Protein AF-A0A956RGK9-F1 (afdb_monomer)

Solvent-accessible surface area (backbone atoms only — not comparable to full-atom values): 6190 Å² total; per-residue (Å²): 130,82,58,70,66,59,55,52,51,52,52,53,50,48,52,45,57,64,36,64,50,94,66,88,53,59,44,68,56,26,48,33,39,15,51,40,15,20,27,77,66,74,74,45,77,92,74,58,77,70,62,77,85,47,46,65,56,40,50,35,46,37,76,39,50,93,73,68,51,70,67,59,56,50,53,40,43,76,73,70,46,51,72,66,37,50,49,48,46,50,52,17,8,43,46,18,29,48,52,41,54,50,52,55,55,54,53,67,71,73,112

Secondary structure (DSSP, 8-state):
---HHHHHHHHHHHHHHHHTSS-SS-HHHHHHHHHHHHHHTTSS-S-----HHHHHHHHHHHHHGGG--HHHHHHHHHTT--HHHHHHHHHHHHHHHHHHHHHHHHHHTT-

Structure (mmCIF, N/CA/C/O backbone):
data_AF-A0A956RGK9-F1
#
_entry.id   AF-A0A956RGK9-F1
#
loop_
_atom_site.group_PDB
_atom_site.id
_atom_site.type_symbol
_atom_site.label_atom_id
_atom_site.label_alt_id
_atom_site.label_comp_id
_atom_site.label_asym_id
_atom_site.label_entity_id
_atom_site.label_seq_id
_atom_site.pdbx_PDB_ins_code
_atom_site.Cartn_x
_atom_site.Cartn_y
_atom_site.Cartn_z
_atom_site.occupancy
_atom_site.B_iso_or_equiv
_atom_site.auth_seq_id
_atom_site.auth_comp_id
_atom_site.auth_asym_id
_atom_site.auth_atom_id
_atom_site.pdbx_PDB_model_num
ATOM 1 N N . MET A 1 1 ? 23.159 -16.030 -14.004 1.00 64.56 1 MET A N 1
ATOM 2 C CA . MET A 1 1 ? 22.161 -14.976 -14.284 1.00 64.56 1 MET A CA 1
ATOM 3 C C . MET A 1 1 ? 20.804 -15.660 -14.302 1.00 64.56 1 MET A C 1
ATOM 5 O O . MET A 1 1 ? 20.708 -16.670 -14.990 1.00 64.56 1 MET A O 1
ATOM 9 N N . LYS A 1 2 ? 19.824 -15.237 -13.484 1.00 70.88 2 LYS A N 1
ATOM 10 C CA . LYS A 1 2 ? 18.462 -15.805 -13.568 1.00 70.88 2 LYS A CA 1
ATOM 11 C C . LYS A 1 2 ? 17.914 -15.563 -14.980 1.00 70.88 2 LYS A C 1
ATOM 13 O O . LYS A 1 2 ? 18.244 -14.545 -15.586 1.00 70.88 2 LYS A O 1
ATOM 18 N N . ASP A 1 3 ? 17.113 -16.495 -15.483 1.00 88.94 3 ASP A N 1
ATOM 19 C CA . ASP A 1 3 ? 16.383 -16.330 -16.742 1.00 88.94 3 ASP A CA 1
ATOM 20 C C . ASP A 1 3 ? 15.476 -15.078 -16.653 1.00 88.94 3 ASP A C 1
ATOM 22 O O . ASP A 1 3 ? 14.654 -15.001 -15.732 1.00 88.94 3 ASP A O 1
ATOM 26 N N . PRO A 1 4 ? 15.617 -14.085 -17.556 1.00 79.75 4 PRO A N 1
ATOM 27 C CA . PRO A 1 4 ? 14.790 -12.878 -17.557 1.00 79.75 4 PRO A CA 1
ATOM 28 C C . PRO A 1 4 ? 13.283 -13.152 -17.632 1.00 79.75 4 PRO A C 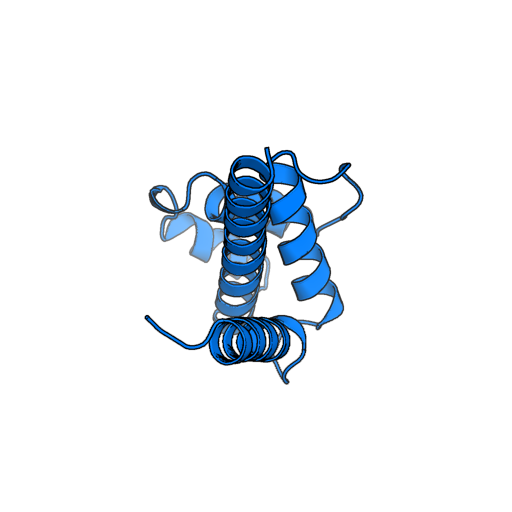1
ATOM 30 O O . PRO A 1 4 ? 12.499 -12.403 -17.047 1.00 79.75 4 PRO A O 1
ATOM 33 N N . LEU A 1 5 ? 12.867 -14.220 -18.322 1.00 86.06 5 LEU A N 1
ATOM 34 C CA . LEU A 1 5 ? 11.452 -14.586 -18.415 1.00 86.06 5 LEU A CA 1
ATOM 35 C C . LEU A 1 5 ? 10.940 -15.143 -17.085 1.00 86.06 5 LEU A C 1
ATOM 37 O O . LEU A 1 5 ? 9.869 -14.742 -16.635 1.00 86.06 5 LEU A O 1
ATOM 41 N N . ALA A 1 6 ? 11.746 -15.956 -16.401 1.00 91.19 6 ALA A N 1
ATOM 42 C CA . ALA A 1 6 ? 11.414 -16.452 -15.068 1.00 91.19 6 ALA A CA 1
ATOM 43 C C . ALA A 1 6 ? 11.273 -15.311 -14.046 1.00 91.19 6 ALA A C 1
ATOM 45 O O . ALA A 1 6 ? 10.343 -15.319 -13.244 1.00 91.19 6 ALA A O 1
ATOM 46 N N . LEU A 1 7 ? 12.142 -14.292 -14.098 1.00 88.19 7 LEU A N 1
ATOM 47 C CA . LEU A 1 7 ? 12.041 -13.129 -13.207 1.00 88.19 7 LEU A CA 1
ATOM 48 C C . LEU A 1 7 ? 10.757 -12.320 -13.452 1.00 88.19 7 LEU A C 1
ATOM 50 O O . LEU A 1 7 ? 10.106 -11.894 -12.500 1.00 88.19 7 LEU A O 1
ATOM 54 N N . ARG A 1 8 ? 10.378 -12.113 -14.718 1.00 90.38 8 ARG A N 1
ATOM 55 C CA . ARG A 1 8 ? 9.116 -11.442 -15.061 1.00 90.38 8 ARG A CA 1
ATOM 56 C C . ARG A 1 8 ? 7.924 -12.207 -14.490 1.00 90.38 8 ARG A C 1
ATOM 58 O O . ARG A 1 8 ? 7.035 -11.598 -13.900 1.00 90.38 8 ARG A O 1
ATOM 65 N N . ASP A 1 9 ? 7.912 -13.522 -14.662 1.00 95.06 9 ASP A N 1
ATOM 66 C CA . ASP A 1 9 ? 6.807 -14.362 -14.212 1.00 95.06 9 ASP A CA 1
ATOM 67 C C . ASP A 1 9 ? 6.726 -14.398 -12.669 1.00 95.06 9 ASP A C 1
ATOM 69 O O . ASP A 1 9 ? 5.628 -14.323 -12.117 1.00 95.06 9 ASP A O 1
ATOM 73 N N . GLU A 1 10 ? 7.867 -14.381 -11.964 1.00 94.44 10 GLU A N 1
ATOM 74 C CA . GLU A 1 10 ? 7.938 -14.204 -10.501 1.00 94.44 10 GLU A CA 1
ATOM 75 C C . GLU A 1 10 ? 7.318 -12.864 -10.051 1.00 94.44 10 GLU A C 1
ATOM 77 O O . GLU A 1 10 ? 6.526 -12.834 -9.106 1.00 94.44 10 GLU A O 1
ATOM 82 N N . VAL A 1 11 ? 7.624 -11.756 -10.739 1.00 93.62 11 VAL A N 1
ATOM 83 C CA . VAL A 1 11 ? 7.046 -10.434 -10.425 1.00 93.62 11 VAL A CA 1
ATOM 84 C C . VAL A 1 11 ? 5.538 -10.419 -10.672 1.00 93.62 11 VAL A C 1
ATOM 86 O O . VAL A 1 11 ? 4.786 -9.926 -9.833 1.00 93.62 11 VAL A O 1
ATOM 89 N N . LEU A 1 12 ? 5.068 -10.989 -11.784 1.00 94.94 12 LEU A N 1
ATOM 90 C CA . LEU A 1 12 ? 3.634 -11.077 -12.081 1.00 94.94 12 LEU A CA 1
ATOM 91 C C . LEU A 1 12 ? 2.886 -11.937 -11.055 1.00 94.94 12 LEU A C 1
ATOM 93 O O . LEU A 1 12 ? 1.769 -11.594 -10.660 1.00 94.94 12 LEU A O 1
ATOM 97 N N . ALA A 1 13 ? 3.498 -13.031 -10.598 1.00 96.44 13 ALA A N 1
ATOM 98 C CA . ALA A 1 13 ? 2.943 -13.857 -9.534 1.00 96.44 13 ALA A CA 1
ATOM 99 C C . ALA A 1 13 ? 2.827 -13.073 -8.220 1.00 96.44 13 ALA A C 1
ATOM 101 O O . ALA A 1 13 ? 1.772 -13.116 -7.589 1.00 96.44 13 ALA A O 1
ATOM 102 N N . LEU A 1 14 ? 3.857 -12.302 -7.848 1.00 96.12 14 LEU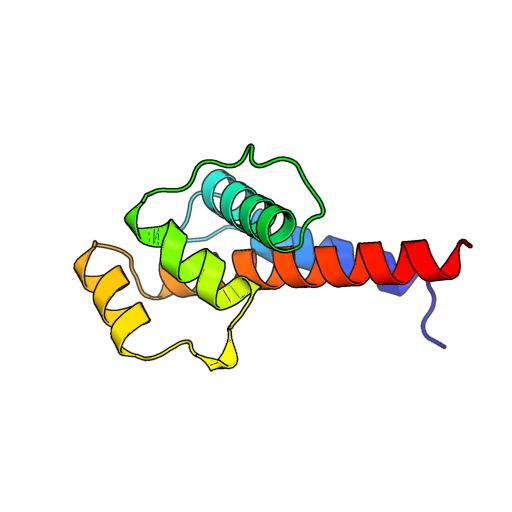 A N 1
ATOM 103 C CA . LEU A 1 14 ? 3.826 -11.439 -6.665 1.00 96.12 14 LEU A CA 1
ATOM 104 C C . LEU A 1 14 ? 2.723 -10.377 -6.765 1.00 96.12 14 LEU A C 1
ATOM 106 O O . LEU A 1 14 ? 1.951 -10.212 -5.826 1.00 96.12 14 LEU A O 1
ATOM 110 N N . VAL A 1 15 ? 2.599 -9.702 -7.911 1.00 97.56 15 VAL A N 1
ATOM 111 C CA . VAL A 1 15 ? 1.552 -8.691 -8.132 1.00 97.56 15 VAL A CA 1
ATOM 112 C C . VAL A 1 15 ? 0.157 -9.291 -7.958 1.00 97.56 15 VAL A C 1
ATOM 114 O O . VAL A 1 15 ? -0.668 -8.732 -7.236 1.00 97.56 15 VAL A O 1
ATOM 117 N N . ASN A 1 16 ? -0.107 -10.450 -8.568 1.00 97.12 16 ASN A N 1
ATOM 118 C CA . ASN A 1 16 ? -1.394 -11.128 -8.410 1.00 97.12 16 ASN A CA 1
ATOM 119 C C . ASN A 1 16 ? -1.629 -11.564 -6.956 1.00 97.12 16 ASN A C 1
ATOM 121 O O . ASN A 1 16 ? -2.725 -11.359 -6.431 1.00 97.12 16 ASN A O 1
ATOM 125 N N . ALA A 1 17 ? -0.605 -12.114 -6.299 1.00 96.94 17 ALA A N 1
ATOM 126 C CA . ALA A 1 17 ? -0.695 -12.549 -4.912 1.00 96.94 17 ALA A CA 1
ATOM 127 C C . ALA A 1 17 ? -1.046 -11.390 -3.967 1.00 96.94 17 ALA A C 1
ATOM 129 O O . ALA A 1 17 ? -1.902 -11.544 -3.100 1.00 96.94 17 ALA A O 1
ATOM 130 N N . THR A 1 18 ? -0.424 -10.225 -4.158 1.00 97.75 18 THR A N 1
ATOM 131 C CA . THR A 1 18 ? -0.607 -9.063 -3.282 1.00 97.75 18 THR A CA 1
ATOM 132 C C . THR A 1 18 ? -1.870 -8.270 -3.581 1.00 97.75 18 THR A C 1
ATOM 134 O O . THR A 1 18 ? -2.452 -7.751 -2.637 1.00 97.75 18 THR A O 1
ATOM 137 N N . LEU A 1 19 ? -2.305 -8.152 -4.841 1.00 98.06 19 LEU A N 1
ATOM 138 C CA . LEU A 1 19 ? -3.411 -7.250 -5.206 1.00 98.06 19 LEU A CA 1
ATOM 139 C C . LEU A 1 19 ? -4.743 -7.957 -5.476 1.00 98.06 19 LEU A C 1
ATOM 141 O O . LEU A 1 19 ? -5.783 -7.308 -5.428 1.00 98.06 19 LEU A O 1
ATOM 145 N N . ARG A 1 20 ? -4.736 -9.264 -5.775 1.00 95.19 20 ARG A N 1
ATOM 146 C CA . ARG A 1 20 ? -5.922 -9.954 -6.322 1.00 95.19 20 ARG A CA 1
ATOM 147 C C . ARG A 1 20 ? -6.334 -11.221 -5.587 1.00 95.19 20 ARG A C 1
ATOM 149 O O . ARG A 1 20 ? -7.491 -11.618 -5.697 1.00 95.19 20 ARG A O 1
ATOM 156 N N . SER A 1 21 ? -5.432 -11.854 -4.840 1.00 94.06 21 SER A N 1
ATOM 157 C CA . SER A 1 21 ? -5.784 -13.010 -4.004 1.00 94.06 21 SER A CA 1
ATOM 158 C C . SER A 1 21 ? -6.807 -12.646 -2.918 1.00 94.06 21 SER A C 1
ATOM 160 O O . SER A 1 21 ? -6.852 -11.478 -2.525 1.00 94.06 21 SER A O 1
ATOM 162 N N . PRO A 1 22 ? -7.593 -13.616 -2.407 1.00 96.44 22 PRO A N 1
ATOM 163 C CA . PRO A 1 22 ? -8.476 -13.410 -1.257 1.00 96.44 22 PRO A CA 1
ATOM 164 C C . PRO A 1 22 ? -7.746 -12.777 -0.065 1.00 96.44 22 PRO A C 1
ATOM 166 O O . PRO A 1 22 ? -6.611 -13.152 0.226 1.00 96.44 22 PRO A O 1
ATOM 169 N N . ALA A 1 23 ? -8.403 -11.808 0.568 1.00 96.00 23 ALA A N 1
ATOM 170 C CA . ALA A 1 23 ? -7.864 -10.904 1.582 1.00 96.00 23 ALA A CA 1
ATOM 171 C C . ALA A 1 23 ? -9.030 -10.236 2.346 1.00 96.00 23 ALA A C 1
ATOM 173 O O . ALA A 1 23 ? -10.176 -10.309 1.894 1.00 96.00 23 ALA A O 1
ATOM 174 N N . GLU A 1 24 ? -8.739 -9.580 3.470 1.00 98.00 24 GLU A N 1
ATOM 175 C CA . GLU A 1 24 ? -9.721 -8.822 4.268 1.00 98.00 24 GLU A CA 1
ATOM 176 C C . GLU A 1 24 ? -10.065 -7.454 3.645 1.00 98.00 24 GLU A C 1
ATOM 178 O O . GLU A 1 24 ? -11.126 -6.876 3.904 1.00 98.00 24 GLU A O 1
ATOM 183 N N . THR A 1 25 ? -9.172 -6.907 2.819 1.00 97.81 25 THR A N 1
ATOM 184 C CA . THR A 1 25 ? -9.398 -5.695 2.023 1.00 97.81 25 THR A CA 1
ATOM 185 C C . THR A 1 25 ? -9.971 -6.004 0.643 1.00 97.81 25 THR A C 1
ATOM 187 O O . THR A 1 25 ? -9.634 -6.995 -0.009 1.00 97.81 25 THR A O 1
ATOM 190 N N . ASP A 1 26 ? -10.798 -5.082 0.144 1.00 97.00 26 ASP A N 1
ATOM 191 C CA . ASP A 1 26 ? -11.255 -5.1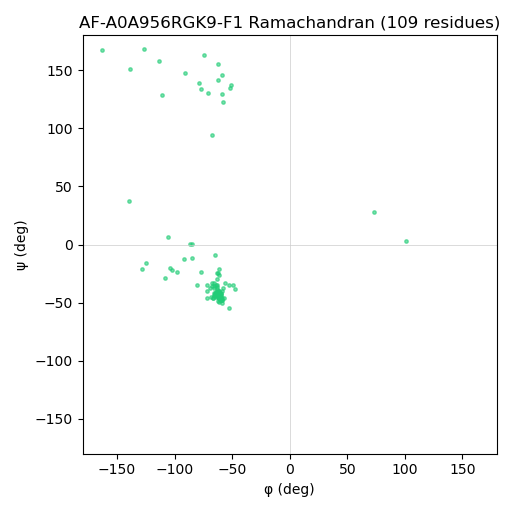02 -1.244 1.00 97.00 26 ASP A CA 1
ATOM 192 C C . ASP A 1 26 ? -10.039 -5.026 -2.201 1.00 97.00 26 ASP A C 1
ATOM 194 O O . ASP A 1 26 ? -9.188 -4.140 -2.040 1.00 97.00 26 ASP A O 1
ATOM 198 N N . PRO A 1 27 ? -9.923 -5.914 -3.210 1.00 97.62 27 PRO A N 1
ATOM 199 C CA . PRO A 1 27 ? -8.905 -5.808 -4.256 1.00 97.62 27 PRO A CA 1
ATOM 200 C C . PRO A 1 27 ? -8.790 -4.405 -4.874 1.00 97.62 27 PRO A C 1
ATOM 202 O O . PRO A 1 27 ? -7.678 -3.931 -5.102 1.00 97.62 27 PRO A O 1
ATOM 205 N N . ALA A 1 28 ? -9.907 -3.697 -5.071 1.00 96.69 28 ALA A N 1
ATOM 206 C CA . ALA A 1 28 ? -9.912 -2.342 -5.616 1.00 96.69 28 ALA A CA 1
ATOM 207 C C . ALA A 1 28 ? -9.192 -1.338 -4.701 1.00 96.69 28 ALA A C 1
ATOM 209 O O . ALA A 1 28 ? -8.507 -0.438 -5.192 1.00 96.69 28 ALA A O 1
ATOM 210 N N . LEU A 1 29 ? -9.292 -1.505 -3.375 1.00 97.62 29 LEU A N 1
ATOM 211 C CA . LEU A 1 29 ? -8.545 -0.683 -2.422 1.00 97.62 29 LEU A CA 1
ATOM 212 C C . LEU A 1 29 ? -7.042 -0.952 -2.541 1.00 97.62 29 LEU A C 1
ATO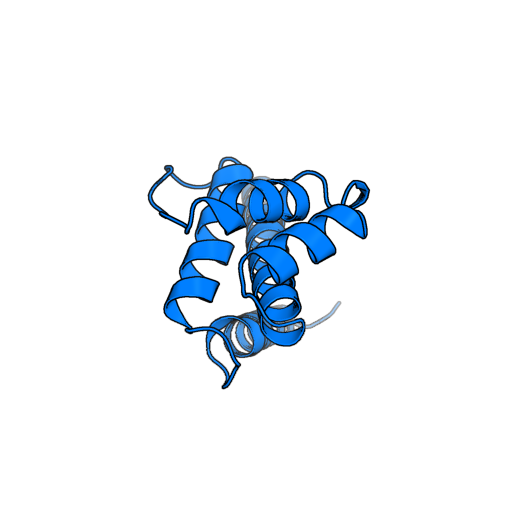M 214 O O . LEU A 1 29 ? -6.259 -0.008 -2.619 1.00 97.62 29 LEU A O 1
ATOM 218 N N . ARG A 1 30 ? -6.630 -2.222 -2.609 1.00 98.31 30 ARG A N 1
ATOM 219 C CA . ARG A 1 30 ? -5.213 -2.593 -2.762 1.00 98.31 30 ARG A CA 1
ATOM 220 C C . ARG A 1 30 ? -4.617 -2.068 -4.066 1.00 98.31 30 ARG A C 1
ATOM 222 O O . ARG A 1 30 ? -3.525 -1.499 -4.058 1.00 98.31 30 ARG A O 1
ATOM 229 N N . GLU A 1 31 ? -5.349 -2.186 -5.173 1.00 97.38 31 GLU A N 1
ATOM 230 C CA . GLU A 1 31 ? -4.950 -1.622 -6.467 1.00 97.38 31 GLU A CA 1
ATOM 231 C C . GLU A 1 31 ? -4.840 -0.087 -6.408 1.00 97.38 31 GLU A C 1
ATOM 233 O O . GLU A 1 31 ? -3.866 0.484 -6.909 1.00 97.38 31 GLU A O 1
ATOM 238 N N . ALA A 1 32 ? -5.780 0.592 -5.741 1.00 97.31 32 ALA A N 1
ATOM 239 C CA . ALA A 1 32 ? -5.713 2.037 -5.531 1.00 97.31 32 ALA A CA 1
ATOM 240 C C . ALA A 1 32 ? -4.500 2.448 -4.676 1.00 97.31 32 ALA A C 1
ATOM 242 O O . ALA A 1 32 ? -3.820 3.411 -5.024 1.00 97.31 32 ALA A O 1
ATOM 243 N N . VAL A 1 33 ? -4.186 1.705 -3.609 1.00 98.25 33 VAL A N 1
ATOM 244 C CA . VAL A 1 33 ? -3.023 1.949 -2.736 1.00 98.25 33 VAL A CA 1
ATOM 245 C C . VAL A 1 33 ? -1.707 1.768 -3.495 1.00 98.25 33 VAL A C 1
ATOM 247 O O . VAL A 1 33 ? -0.805 2.608 -3.392 1.00 98.25 33 VAL A O 1
ATOM 250 N N . ALA A 1 34 ? -1.593 0.697 -4.286 1.00 97.38 34 ALA A N 1
ATOM 251 C CA . ALA A 1 34 ? -0.417 0.454 -5.113 1.00 97.38 34 ALA A CA 1
ATOM 252 C C . ALA A 1 34 ? -0.229 1.579 -6.142 1.00 97.38 34 ALA A C 1
ATOM 254 O O . ALA A 1 34 ? 0.865 2.139 -6.243 1.00 97.38 34 ALA A O 1
ATOM 255 N N . ARG A 1 35 ? -1.305 1.986 -6.833 1.00 96.12 35 ARG A N 1
ATOM 256 C CA . ARG A 1 35 ? -1.277 3.123 -7.766 1.00 96.12 35 ARG A CA 1
ATOM 257 C C . ARG A 1 35 ? -0.876 4.420 -7.064 1.00 96.12 35 ARG A C 1
ATOM 259 O O . ARG A 1 35 ? 0.049 5.086 -7.522 1.00 96.12 35 ARG A O 1
ATOM 266 N N . ARG A 1 36 ? -1.467 4.740 -5.911 1.00 96.06 36 ARG A N 1
ATOM 267 C CA . ARG A 1 36 ? -1.102 5.939 -5.141 1.00 96.06 36 ARG A CA 1
ATOM 268 C C . ARG A 1 36 ? 0.381 5.955 -4.761 1.00 96.06 36 ARG A C 1
ATOM 270 O O . ARG A 1 36 ? 1.049 6.981 -4.848 1.00 96.06 36 ARG A O 1
ATOM 277 N N . SER A 1 37 ? 0.936 4.793 -4.430 1.00 96.12 37 SER A N 1
ATOM 278 C CA . SER A 1 37 ? 2.362 4.650 -4.124 1.00 96.12 37 SER A CA 1
ATOM 279 C C . SER A 1 37 ? 3.266 4.870 -5.343 1.00 96.12 37 SER A C 1
ATOM 281 O O . SER A 1 37 ? 4.359 5.418 -5.194 1.00 96.12 37 SER A O 1
ATOM 283 N N . THR A 1 38 ? 2.815 4.508 -6.552 1.00 94.06 38 THR A N 1
ATOM 284 C CA . THR A 1 38 ? 3.519 4.862 -7.801 1.00 94.06 38 THR A CA 1
ATOM 285 C C . THR A 1 38 ? 3.458 6.366 -8.099 1.00 94.06 38 THR A C 1
ATOM 287 O O . THR A 1 38 ? 4.459 6.948 -8.516 1.00 94.06 38 THR A O 1
ATOM 290 N N . GLU A 1 39 ? 2.333 7.027 -7.804 1.00 91.81 39 GLU A N 1
ATOM 291 C CA . GLU A 1 39 ? 2.181 8.486 -7.935 1.00 91.81 39 GLU A CA 1
ATOM 292 C C . GLU A 1 39 ? 3.155 9.226 -7.005 1.00 91.81 39 GLU A C 1
ATOM 294 O O . GLU A 1 39 ? 3.858 10.140 -7.435 1.00 91.81 39 GLU A O 1
ATOM 299 N N . HIS A 1 40 ? 3.307 8.768 -5.756 1.00 87.69 40 HIS A N 1
ATOM 300 C CA . HIS A 1 40 ? 4.299 9.309 -4.817 1.00 87.69 40 HIS A CA 1
ATOM 301 C C . HIS A 1 40 ? 5.757 9.162 -5.288 1.00 87.69 40 HIS A C 1
ATOM 303 O O . HIS A 1 40 ? 6.627 9.901 -4.817 1.00 87.69 40 HIS A O 1
ATOM 309 N N . ALA A 1 41 ? 6.036 8.231 -6.204 1.00 80.75 41 ALA A N 1
ATOM 310 C CA . ALA A 1 41 ? 7.346 8.056 -6.827 1.00 80.75 41 ALA A CA 1
ATOM 311 C C . ALA A 1 41 ? 7.560 8.948 -8.071 1.00 80.75 41 ALA A C 1
ATOM 313 O O . ALA A 1 41 ? 8.627 8.882 -8.682 1.00 80.75 41 ALA A O 1
ATOM 314 N N . GLY A 1 42 ? 6.581 9.782 -8.448 1.00 78.44 42 GLY A N 1
ATOM 315 C CA . GLY A 1 42 ? 6.664 10.672 -9.612 1.00 78.44 42 GLY A CA 1
ATOM 316 C C . GLY A 1 42 ? 6.545 9.943 -10.954 1.00 78.44 42 GLY A C 1
ATOM 317 O O . GLY A 1 42 ? 7.141 10.369 -11.945 1.00 78.44 42 GLY A O 1
ATOM 318 N N . LEU A 1 43 ? 5.841 8.807 -10.974 1.00 69.81 43 LEU A N 1
ATOM 319 C CA . LEU A 1 43 ? 5.638 7.995 -12.179 1.00 69.81 43 LEU A CA 1
ATOM 320 C C . LEU A 1 43 ? 4.281 8.147 -12.843 1.00 69.81 43 LEU A C 1
ATOM 322 O O . LEU A 1 43 ? 4.149 7.835 -14.021 1.00 69.81 43 LEU A O 1
ATOM 326 N N . ALA A 1 44 ? 3.282 8.594 -12.097 1.00 74.25 44 ALA A N 1
ATOM 327 C CA . ALA A 1 44 ? 1.924 8.694 -12.587 1.00 74.25 44 ALA A CA 1
ATOM 328 C C . ALA A 1 44 ? 1.286 9.992 -12.106 1.00 74.25 44 ALA A C 1
ATOM 330 O O . ALA A 1 44 ? 1.616 10.506 -11.035 1.00 74.25 44 ALA A O 1
ATOM 331 N N . GLU A 1 45 ? 0.354 10.496 -12.909 1.00 79.75 45 GLU A N 1
ATOM 332 C CA . GLU A 1 45 ? -0.513 11.599 -12.514 1.00 79.75 45 GLU A CA 1
ATOM 333 C C . GLU A 1 45 ? -1.371 11.186 -11.307 1.00 79.75 45 GLU A C 1
ATOM 335 O O . GLU A 1 45 ? -1.845 10.044 -11.267 1.00 79.75 45 GLU A O 1
ATOM 340 N N . PRO A 1 46 ? -1.605 12.092 -10.339 1.00 78.31 46 PRO A N 1
ATOM 341 C CA . PRO A 1 46 ? -2.375 11.798 -9.141 1.00 78.31 46 PRO A CA 1
ATOM 342 C C . PRO A 1 46 ? -3.850 11.558 -9.488 1.00 78.31 46 PRO A C 1
ATOM 344 O O . PRO A 1 46 ? -4.646 12.490 -9.593 1.00 78.31 46 PRO A O 1
ATOM 347 N N . THR A 1 47 ? -4.211 10.293 -9.685 1.00 85.44 47 THR A N 1
ATOM 348 C CA . THR A 1 47 ? -5.538 9.844 -10.136 1.00 85.44 47 THR A CA 1
ATOM 349 C C . THR A 1 47 ? -6.164 8.825 -9.189 1.00 85.44 47 THR A C 1
ATOM 351 O O . THR A 1 47 ? -7.362 8.545 -9.286 1.00 85.44 47 THR A O 1
ATOM 354 N N . ALA A 1 48 ? -5.377 8.226 -8.297 1.00 83.44 48 ALA A N 1
ATOM 355 C CA . ALA A 1 48 ? -5.870 7.381 -7.228 1.00 83.44 48 ALA A CA 1
ATOM 356 C C . ALA A 1 48 ? -6.455 8.230 -6.099 1.00 83.44 48 ALA A C 1
ATOM 358 O O . ALA A 1 48 ? -5.851 9.196 -5.639 1.00 83.44 48 ALA A O 1
ATOM 359 N N . THR A 1 49 ? -7.635 7.836 -5.631 1.00 90.06 49 THR A N 1
ATOM 360 C CA . THR A 1 49 ? -8.246 8.379 -4.419 1.00 90.06 49 THR A CA 1
ATOM 361 C C . THR A 1 49 ? -8.236 7.289 -3.363 1.00 90.06 49 THR A C 1
ATOM 363 O O . THR A 1 49 ? -8.682 6.173 -3.634 1.00 90.06 49 THR A O 1
ATOM 366 N N . LEU A 1 50 ? -7.728 7.611 -2.177 1.00 95.19 50 LEU A N 1
ATOM 367 C CA . LEU A 1 50 ? -7.774 6.739 -1.010 1.00 95.19 50 LEU A CA 1
ATOM 368 C C . LEU A 1 50 ? -8.669 7.348 0.073 1.00 95.19 50 LEU A C 1
ATOM 370 O O . LEU A 1 50 ? -8.882 8.563 0.088 1.00 95.19 50 LEU A O 1
ATOM 374 N N . PRO A 1 51 ? -9.183 6.526 1.003 1.00 96.19 51 PRO A N 1
ATOM 375 C CA . PRO A 1 51 ? -9.706 7.033 2.261 1.00 96.19 51 PRO A CA 1
ATOM 376 C C . PRO A 1 51 ? -8.669 7.930 2.948 1.00 96.19 51 PRO A C 1
ATOM 378 O O . PRO A 1 51 ? -7.506 7.544 3.072 1.00 96.19 51 PRO A O 1
ATOM 381 N N . GLU A 1 52 ? -9.097 9.091 3.447 1.00 95.00 52 GLU A N 1
ATOM 382 C CA . GLU A 1 52 ? -8.222 10.068 4.118 1.00 95.00 52 GLU A CA 1
ATOM 383 C C . GLU A 1 52 ? -7.410 9.433 5.260 1.00 95.00 52 GLU A C 1
ATOM 385 O O . GLU A 1 52 ? -6.235 9.738 5.447 1.00 95.00 52 GLU A O 1
ATOM 390 N N . THR A 1 53 ? -8.006 8.465 5.962 1.00 96.44 53 THR A N 1
ATOM 391 C CA . THR A 1 53 ? -7.367 7.702 7.042 1.00 96.44 53 THR A CA 1
ATOM 392 C C . THR A 1 53 ? -6.139 6.903 6.597 1.00 96.44 53 THR A C 1
ATOM 394 O O . THR A 1 53 ? -5.286 6.605 7.424 1.00 96.44 53 THR A O 1
ATOM 397 N N . LEU A 1 54 ? -6.053 6.513 5.320 1.00 98.06 54 LEU A N 1
ATOM 398 C CA . LEU A 1 54 ? -4.950 5.711 4.773 1.00 98.06 54 LEU A CA 1
ATOM 399 C C . LEU A 1 54 ? -3.895 6.561 4.064 1.00 98.06 54 LEU A C 1
ATOM 401 O O . LEU A 1 54 ? -2.749 6.130 3.972 1.00 98.06 54 LEU A O 1
ATOM 405 N N . GLU A 1 55 ? -4.257 7.751 3.584 1.00 95.81 55 GLU A N 1
ATOM 406 C CA . GLU A 1 55 ? -3.424 8.595 2.719 1.00 95.81 55 GLU A CA 1
ATOM 407 C C . GLU A 1 55 ? -2.023 8.835 3.308 1.00 95.81 55 GLU A C 1
ATOM 409 O O . GLU A 1 55 ? -1.010 8.490 2.696 1.00 95.81 55 GLU A O 1
ATOM 414 N N . GLY A 1 56 ? -1.962 9.344 4.544 1.00 95.81 56 GLY A N 1
ATOM 415 C CA . GLY A 1 56 ? -0.692 9.648 5.208 1.00 95.81 56 GLY A CA 1
ATOM 416 C C . GLY A 1 56 ? 0.145 8.405 5.513 1.00 95.81 56 GLY A C 1
ATOM 417 O O . GLY A 1 56 ? 1.371 8.436 5.395 1.00 95.81 56 GLY A O 1
ATOM 418 N N . TYR A 1 57 ? -0.503 7.291 5.864 1.00 98.06 57 TYR A N 1
ATOM 419 C CA . TYR A 1 57 ? 0.190 6.028 6.110 1.00 98.06 57 TYR A CA 1
ATOM 420 C C . TYR A 1 57 ? 0.785 5.450 4.822 1.00 98.06 57 TYR A C 1
ATOM 422 O O . TYR A 1 57 ? 1.952 5.061 4.800 1.00 9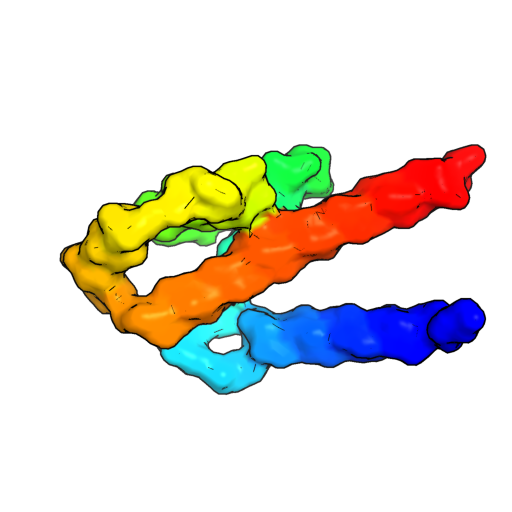8.06 57 TYR A O 1
ATOM 430 N N . VAL A 1 58 ? 0.017 5.452 3.730 1.00 98.00 58 VAL A N 1
ATOM 431 C CA . VAL A 1 58 ? 0.458 4.967 2.416 1.00 98.00 58 VAL A CA 1
ATOM 432 C C . VAL A 1 58 ? 1.621 5.803 1.888 1.00 98.00 58 VAL A C 1
ATOM 434 O O . VAL A 1 58 ? 2.620 5.232 1.447 1.00 98.00 58 VAL A O 1
ATOM 437 N N . GLU A 1 59 ? 1.559 7.134 2.004 1.00 96.06 59 GLU A N 1
ATOM 438 C CA . GLU A 1 59 ? 2.689 7.997 1.651 1.00 96.06 59 GLU A CA 1
ATOM 439 C C . GLU A 1 59 ? 3.935 7.646 2.478 1.00 96.06 59 GLU A C 1
ATOM 441 O O . GLU A 1 59 ? 5.043 7.510 1.937 1.00 96.06 59 GLU A O 1
ATOM 446 N N . LYS A 1 60 ? 3.758 7.476 3.794 1.00 97.38 60 LYS A N 1
ATOM 447 C CA . LYS A 1 60 ? 4.847 7.141 4.709 1.00 97.38 60 LYS A CA 1
ATOM 448 C C . LYS A 1 60 ? 5.475 5.799 4.346 1.00 97.38 60 LYS A C 1
ATOM 450 O O . LYS A 1 60 ? 6.693 5.747 4.221 1.00 97.38 60 LYS A O 1
ATOM 455 N N . VAL A 1 61 ? 4.696 4.754 4.076 1.00 97.75 61 VAL A N 1
ATOM 456 C CA . VAL A 1 61 ? 5.224 3.456 3.621 1.00 97.75 61 VAL A CA 1
ATOM 457 C C . VAL A 1 61 ? 5.947 3.597 2.276 1.00 97.75 61 VAL A C 1
ATOM 459 O O . VAL A 1 61 ? 7.066 3.105 2.121 1.00 97.75 61 VAL A O 1
ATOM 462 N N . ALA A 1 62 ? 5.373 4.317 1.310 1.00 96.19 62 ALA A N 1
ATOM 463 C CA . ALA A 1 62 ? 5.947 4.439 -0.029 1.00 96.19 62 ALA A CA 1
ATOM 464 C C . ALA A 1 62 ? 7.297 5.189 -0.050 1.00 96.19 62 ALA A C 1
ATOM 466 O O . ALA A 1 62 ? 8.234 4.784 -0.757 1.00 96.19 62 ALA A O 1
ATOM 467 N N . ARG A 1 63 ? 7.408 6.281 0.723 1.00 94.75 63 ARG A N 1
ATOM 468 C CA . ARG A 1 63 ? 8.536 7.235 0.664 1.00 94.75 63 ARG A CA 1
ATOM 469 C C . ARG A 1 63 ? 9.470 7.170 1.870 1.00 94.75 63 ARG A C 1
ATOM 471 O O . ARG A 1 63 ? 10.656 7.477 1.751 1.00 94.75 63 ARG A O 1
ATOM 478 N N . PHE A 1 64 ? 8.946 6.790 3.028 1.00 95.69 64 PHE A N 1
ATOM 479 C CA . PHE A 1 64 ? 9.599 6.931 4.326 1.00 95.69 64 PHE A CA 1
ATOM 480 C C . PHE A 1 64 ? 9.380 5.701 5.218 1.00 95.69 64 PHE A C 1
ATOM 482 O O . PHE A 1 64 ? 9.224 5.866 6.423 1.00 95.69 64 PHE A O 1
ATOM 489 N N . ALA A 1 65 ? 9.379 4.481 4.660 1.00 95.44 65 ALA A N 1
ATOM 490 C CA . ALA A 1 65 ? 9.046 3.254 5.401 1.00 95.44 65 ALA A CA 1
ATOM 491 C C . ALA A 1 65 ? 9.806 3.109 6.735 1.00 95.44 65 ALA A C 1
ATOM 493 O O . ALA A 1 65 ? 9.237 2.660 7.723 1.00 95.44 65 ALA A O 1
ATOM 494 N N . TYR A 1 66 ? 11.061 3.574 6.790 1.00 96.06 66 TYR A N 1
ATOM 495 C CA . TYR A 1 66 ? 11.904 3.602 7.995 1.00 96.06 66 TYR A CA 1
ATOM 496 C C . TYR A 1 66 ? 11.402 4.528 9.123 1.00 96.06 66 TYR A C 1
ATOM 498 O O . TYR A 1 66 ? 11.973 4.529 10.209 1.00 96.06 66 TYR A O 1
ATOM 506 N N . LYS A 1 67 ? 10.377 5.346 8.864 1.00 97.50 67 LYS A N 1
ATOM 507 C CA . LYS A 1 67 ? 9.687 6.226 9.822 1.00 97.50 67 LYS A CA 1
ATOM 508 C C . LYS A 1 67 ? 8.307 5.699 10.227 1.00 97.50 67 LYS A C 1
ATOM 510 O O . LYS A 1 67 ? 7.560 6.437 10.865 1.00 97.50 67 LYS A O 1
ATOM 515 N N . THR A 1 68 ? 7.939 4.494 9.802 1.00 96.75 68 THR A N 1
ATOM 516 C CA . THR A 1 68 ? 6.697 3.847 10.241 1.00 96.75 68 THR A CA 1
ATOM 517 C C . THR A 1 68 ? 6.844 3.439 11.699 1.00 96.75 68 THR A C 1
ATOM 519 O O . THR A 1 68 ? 7.859 2.842 12.057 1.00 96.75 68 THR A O 1
ATOM 522 N N . THR A 1 69 ? 5.868 3.789 12.532 1.00 97.81 69 THR A N 1
ATOM 523 C CA . THR A 1 69 ? 5.891 3.531 13.976 1.00 97.81 69 THR A CA 1
ATOM 524 C C . THR A 1 69 ? 4.642 2.789 14.439 1.00 97.81 69 THR A C 1
ATOM 526 O O . THR A 1 69 ? 3.656 2.680 13.707 1.00 97.81 69 THR A O 1
ATOM 529 N N . ASP A 1 70 ? 4.671 2.301 15.678 1.00 98.12 70 ASP A N 1
ATOM 530 C CA . ASP A 1 70 ? 3.526 1.629 16.297 1.00 98.12 70 ASP A CA 1
ATOM 531 C C . ASP A 1 70 ? 2.320 2.573 16.444 1.00 98.12 70 ASP A C 1
ATOM 533 O O . ASP A 1 70 ? 1.173 2.134 16.347 1.00 98.12 70 ASP A O 1
ATOM 537 N N . GLU A 1 71 ? 2.548 3.882 16.609 1.00 98.25 71 GLU A N 1
ATOM 538 C CA . GLU A 1 71 ? 1.482 4.889 16.644 1.00 98.25 71 GLU A CA 1
ATOM 539 C C . GLU A 1 71 ? 0.733 4.998 15.313 1.00 98.25 71 GLU A C 1
ATOM 541 O O . GLU A 1 71 ? -0.481 5.206 15.323 1.00 98.25 71 GLU A O 1
ATOM 546 N N . ASP A 1 72 ? 1.420 4.822 14.177 1.00 97.94 72 ASP A N 1
ATOM 547 C CA . ASP A 1 72 ? 0.760 4.800 12.868 1.00 97.94 72 ASP A CA 1
ATOM 548 C C . ASP A 1 72 ? -0.231 3.625 12.793 1.00 97.94 72 ASP A C 1
ATOM 550 O O . ASP A 1 72 ? -1.381 3.788 12.380 1.00 97.94 72 ASP A O 1
ATOM 554 N N . ILE A 1 73 ? 0.190 2.445 13.262 1.00 98.19 73 ILE A N 1
ATOM 555 C CA . ILE A 1 73 ? -0.647 1.238 13.302 1.00 98.19 73 ILE A CA 1
ATOM 556 C C . ILE A 1 73 ? -1.813 1.424 14.280 1.00 98.19 73 ILE A C 1
ATOM 558 O O . ILE A 1 73 ? -2.960 1.108 13.955 1.00 98.19 73 ILE A O 1
ATOM 562 N N . ALA A 1 74 ? -1.553 1.983 15.465 1.00 98.31 74 ALA A N 1
ATOM 563 C CA . ALA A 1 74 ? -2.580 2.256 16.464 1.00 98.31 74 ALA A CA 1
ATOM 564 C C . ALA A 1 74 ? -3.645 3.242 15.951 1.00 98.31 74 ALA A C 1
ATOM 566 O O . ALA A 1 74 ? -4.835 3.030 16.190 1.00 98.31 74 ALA A O 1
ATOM 567 N N . ALA A 1 75 ? -3.246 4.280 15.209 1.00 98.25 75 ALA A N 1
ATOM 568 C CA . ALA A 1 75 ? -4.167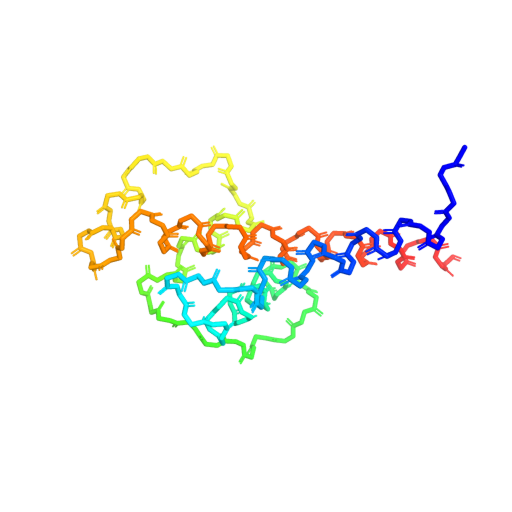 5.246 14.611 1.00 98.25 75 ALA A CA 1
ATOM 569 C C . ALA A 1 75 ? -5.088 4.604 13.556 1.00 98.25 75 ALA A C 1
ATOM 571 O O . ALA A 1 75 ? -6.294 4.874 13.533 1.00 98.25 75 ALA A O 1
ATOM 572 N N . LEU A 1 76 ? -4.555 3.704 12.724 1.00 98.50 76 LEU A N 1
ATOM 573 C CA . LEU A 1 76 ? -5.357 2.946 11.759 1.00 98.50 76 LEU A CA 1
ATOM 574 C C . LEU A 1 76 ? -6.337 1.996 12.452 1.00 98.50 76 LEU A C 1
ATOM 576 O O . LEU A 1 76 ? -7.516 1.959 12.098 1.00 98.50 76 LEU A O 1
ATOM 580 N N . ARG A 1 77 ? -5.894 1.292 13.498 1.00 98.50 77 ARG A N 1
ATOM 581 C CA . ARG A 1 77 ? -6.783 0.442 14.304 1.00 98.50 77 ARG A CA 1
ATOM 582 C C . ARG A 1 77 ? -7.899 1.241 14.970 1.00 98.50 77 ARG A C 1
ATOM 584 O O . ARG A 1 77 ? -9.051 0.817 14.945 1.00 98.50 77 ARG A O 1
ATOM 591 N N . ALA A 1 78 ? -7.583 2.415 15.518 1.00 98.38 78 ALA A N 1
ATOM 592 C CA . ALA A 1 78 ? -8.577 3.325 16.091 1.00 98.38 78 ALA A CA 1
ATOM 593 C C . ALA A 1 78 ? -9.583 3.842 15.043 1.00 98.38 78 ALA A C 1
ATOM 595 O O . ALA A 1 78 ? -10.712 4.175 15.392 1.00 98.38 78 ALA A O 1
ATOM 596 N N . SER A 1 79 ? -9.192 3.852 13.765 1.00 97.56 79 SER A N 1
ATOM 597 C CA . SER A 1 79 ? -10.051 4.195 12.624 1.00 97.56 79 SER A CA 1
ATOM 598 C C . SER A 1 79 ? -10.880 3.010 12.099 1.00 97.56 79 SER A C 1
ATOM 600 O O . SER A 1 79 ? -11.643 3.178 11.152 1.00 97.56 79 SER A O 1
ATOM 602 N N . GLY A 1 80 ? -10.760 1.826 12.712 1.00 98.19 80 GLY A N 1
ATOM 603 C CA . GLY A 1 80 ? -11.585 0.650 12.419 1.00 98.19 80 GLY A CA 1
ATOM 604 C C . GLY A 1 80 ? -10.940 -0.411 11.525 1.00 98.19 80 GLY A C 1
ATOM 605 O O . GLY A 1 80 ? -11.604 -1.401 11.225 1.00 98.19 80 GLY A O 1
ATOM 606 N N . TYR A 1 81 ? -9.677 -0.249 11.120 1.00 98.56 81 TYR A N 1
ATOM 607 C CA . TYR A 1 81 ? -8.975 -1.266 10.331 1.00 98.56 81 TYR A CA 1
ATOM 608 C C . TYR A 1 81 ? -8.480 -2.423 11.211 1.00 98.56 81 TYR A C 1
ATOM 610 O O . TYR A 1 81 ? -7.956 -2.207 12.310 1.00 98.56 81 TYR A O 1
ATOM 618 N N . SER A 1 82 ? -8.611 -3.657 10.720 1.00 98.56 82 SER A N 1
ATOM 619 C CA . SER A 1 82 ? -7.979 -4.828 11.341 1.00 98.56 82 SER A CA 1
ATOM 620 C C . SER A 1 82 ? -6.469 -4.858 11.069 1.00 98.56 82 SER A C 1
ATOM 622 O O . SER A 1 82 ? -5.973 -4.189 10.162 1.00 98.56 82 SER A O 1
ATOM 624 N N . GLU A 1 83 ? -5.715 -5.645 11.841 1.00 98.12 83 GLU A N 1
ATOM 625 C CA . GLU A 1 83 ? -4.272 -5.809 11.602 1.00 98.12 83 GLU A CA 1
ATOM 626 C C . GLU A 1 83 ? -3.984 -6.450 10.237 1.00 98.12 83 GLU A C 1
ATOM 628 O O . GLU A 1 83 ? -3.059 -6.017 9.552 1.00 98.12 83 GLU A O 1
ATOM 633 N N . ASP A 1 84 ? -4.823 -7.393 9.798 1.00 98.56 84 ASP A N 1
ATOM 634 C CA . ASP A 1 84 ? -4.721 -8.004 8.469 1.00 98.56 84 ASP A CA 1
ATOM 635 C C . ASP A 1 84 ? -4.954 -6.970 7.359 1.00 98.56 84 ASP A C 1
ATOM 637 O O . ASP A 1 84 ? -4.170 -6.885 6.414 1.00 98.56 84 ASP A O 1
ATOM 641 N N . GLN A 1 85 ? -5.957 -6.096 7.509 1.00 98.62 85 GLN A N 1
ATOM 642 C CA . GLN A 1 85 ? -6.195 -5.017 6.547 1.00 98.62 85 GLN A CA 1
ATOM 643 C C . GLN A 1 85 ? -5.021 -4.032 6.484 1.00 98.62 85 GLN A C 1
ATOM 645 O O . GLN A 1 85 ? -4.634 -3.590 5.400 1.00 98.62 85 GLN A O 1
ATOM 650 N N . ILE A 1 86 ? -4.422 -3.701 7.632 1.00 98.62 86 ILE A N 1
ATOM 651 C CA . ILE A 1 86 ? -3.243 -2.826 7.693 1.00 98.62 86 ILE A CA 1
ATOM 652 C C . ILE A 1 86 ? -2.044 -3.496 7.011 1.00 98.62 86 ILE A C 1
ATOM 654 O O . ILE A 1 86 ? -1.349 -2.847 6.223 1.00 98.62 86 ILE A O 1
ATOM 658 N N . LEU A 1 87 ? -1.814 -4.791 7.252 1.00 98.38 87 LEU A N 1
ATOM 659 C CA . LEU A 1 87 ? -0.765 -5.560 6.580 1.00 98.38 87 LEU A CA 1
ATOM 660 C C . LEU A 1 87 ? -0.962 -5.548 5.058 1.00 98.38 87 LEU A C 1
ATOM 662 O O . LEU A 1 87 ? -0.029 -5.244 4.317 1.00 98.38 87 LEU A O 1
ATOM 666 N N . GLU A 1 88 ? -2.173 -5.818 4.581 1.00 98.69 88 GLU A N 1
ATOM 667 C CA . GLU A 1 88 ? -2.501 -5.849 3.154 1.00 98.69 88 GLU A CA 1
ATOM 668 C C . GLU A 1 88 ? -2.311 -4.486 2.470 1.00 98.69 88 GLU A C 1
ATOM 670 O O . GLU A 1 88 ? -1.741 -4.414 1.374 1.00 98.69 88 GLU A O 1
ATOM 675 N N . VAL A 1 89 ? -2.714 -3.393 3.128 1.00 98.56 89 VAL A N 1
ATOM 676 C CA . VAL A 1 89 ? -2.443 -2.021 2.664 1.00 98.56 89 VAL A CA 1
ATOM 677 C C . VAL A 1 89 ? -0.938 -1.756 2.616 1.00 98.56 89 VAL A C 1
ATOM 679 O O . VAL A 1 89 ? -0.438 -1.233 1.619 1.00 98.56 89 VAL A O 1
ATOM 682 N N . THR A 1 90 ? -0.197 -2.164 3.648 1.00 98.56 90 THR A N 1
ATOM 683 C CA . THR A 1 90 ? 1.264 -1.994 3.718 1.00 98.56 90 THR A CA 1
ATOM 684 C C . THR A 1 90 ? 1.963 -2.713 2.569 1.00 98.56 90 THR A C 1
ATOM 686 O O . THR A 1 90 ? 2.801 -2.123 1.885 1.00 98.56 90 THR A O 1
ATOM 689 N N . LEU A 1 91 ? 1.595 -3.973 2.317 1.00 98.44 91 LEU A N 1
ATOM 690 C CA . LEU A 1 91 ? 2.141 -4.774 1.221 1.00 98.44 91 LEU A CA 1
ATOM 691 C C . LEU A 1 91 ? 1.814 -4.156 -0.141 1.00 98.44 91 LEU A C 1
ATOM 693 O O . LEU A 1 91 ? 2.686 -4.090 -1.008 1.00 98.44 91 LEU A O 1
ATOM 697 N N . SER A 1 92 ? 0.592 -3.653 -0.317 1.00 98.62 92 SER A N 1
ATOM 698 C CA . SER A 1 92 ? 0.163 -2.994 -1.557 1.00 98.62 92 SER A CA 1
ATOM 699 C C . SER A 1 92 ? 0.943 -1.702 -1.811 1.00 98.62 92 SER A C 1
ATOM 701 O O . SER A 1 92 ? 1.401 -1.462 -2.931 1.00 98.62 92 SER A O 1
ATOM 703 N N . ALA A 1 93 ? 1.164 -0.897 -0.766 1.00 98.25 93 ALA A N 1
ATOM 704 C CA . ALA A 1 93 ? 1.939 0.335 -0.860 1.00 98.25 93 ALA A CA 1
ATOM 705 C C . ALA A 1 93 ? 3.416 0.054 -1.174 1.00 98.25 93 ALA A C 1
ATOM 707 O O . ALA A 1 93 ? 4.003 0.651 -2.082 1.00 98.25 93 ALA A O 1
ATOM 708 N N . ALA A 1 94 ? 4.009 -0.916 -0.473 1.00 98.00 94 ALA A N 1
ATOM 709 C CA . ALA A 1 94 ? 5.379 -1.354 -0.707 1.00 98.00 94 ALA A CA 1
ATOM 710 C C . ALA A 1 94 ? 5.570 -1.906 -2.129 1.00 98.00 94 ALA A C 1
ATOM 712 O O . ALA A 1 94 ? 6.551 -1.555 -2.790 1.00 98.00 94 ALA A O 1
ATOM 713 N N . LEU A 1 95 ? 4.622 -2.711 -2.625 1.00 97.75 95 LEU A N 1
ATOM 714 C CA . LEU A 1 95 ? 4.636 -3.236 -3.990 1.00 97.75 95 LEU A CA 1
ATOM 715 C C . LEU A 1 95 ? 4.586 -2.106 -5.023 1.00 97.75 95 LEU A C 1
ATOM 717 O O . LEU A 1 95 ? 5.428 -2.076 -5.918 1.00 97.75 95 LEU A O 1
ATOM 721 N N . GLY A 1 96 ? 3.654 -1.157 -4.883 1.00 96.69 96 GLY A N 1
ATOM 722 C CA . GLY A 1 96 ? 3.567 -0.002 -5.781 1.00 96.69 96 GLY A CA 1
ATOM 723 C C . GLY A 1 96 ? 4.873 0.796 -5.816 1.00 96.69 96 GLY A C 1
ATOM 724 O O . GLY A 1 96 ? 5.416 1.081 -6.883 1.00 96.69 96 GLY A O 1
ATOM 725 N N . ALA A 1 97 ? 5.456 1.065 -4.647 1.00 96.06 97 ALA A N 1
ATOM 726 C CA . ALA A 1 97 ? 6.730 1.765 -4.556 1.00 96.06 97 ALA A CA 1
ATOM 727 C C . ALA A 1 97 ? 7.906 0.948 -5.147 1.00 96.06 97 ALA A C 1
ATOM 729 O O . ALA A 1 97 ? 8.858 1.524 -5.680 1.00 96.06 97 ALA A O 1
ATOM 730 N N . ALA A 1 98 ? 7.890 -0.384 -5.050 1.00 95.62 98 ALA A N 1
ATOM 731 C CA . ALA A 1 98 ? 8.913 -1.255 -5.633 1.00 95.62 98 ALA A CA 1
ATOM 732 C C . ALA A 1 98 ? 8.818 -1.309 -7.165 1.00 95.62 98 ALA A C 1
ATOM 734 O O . ALA A 1 98 ? 9.835 -1.144 -7.841 1.00 95.62 98 ALA A O 1
ATOM 735 N N . LEU A 1 99 ? 7.606 -1.471 -7.707 1.00 94.81 99 LEU A N 1
ATOM 736 C CA . LEU A 1 99 ? 7.347 -1.436 -9.149 1.00 94.81 99 LEU A CA 1
ATOM 737 C C . LEU A 1 99 ? 7.781 -0.101 -9.751 1.00 94.81 99 LEU A C 1
ATOM 739 O O . LEU A 1 99 ? 8.425 -0.088 -10.796 1.00 94.81 99 LEU A O 1
ATOM 743 N N . ALA A 1 100 ? 7.534 1.000 -9.039 1.00 94.25 100 ALA A N 1
ATOM 744 C CA . ALA A 1 100 ? 7.971 2.307 -9.489 1.00 94.25 100 ALA A CA 1
ATOM 745 C C . ALA A 1 100 ? 9.500 2.419 -9.630 1.00 94.25 100 ALA A C 1
ATOM 747 O O . ALA A 1 100 ? 10.040 2.894 -10.630 1.00 94.25 100 ALA A O 1
ATOM 748 N N . ARG A 1 101 ? 10.236 1.932 -8.628 1.00 93.00 101 ARG A N 1
ATOM 749 C CA . ARG A 1 101 ? 11.706 1.925 -8.674 1.00 93.00 101 ARG A CA 1
ATOM 750 C C . ARG A 1 101 ? 12.233 1.006 -9.777 1.00 93.00 101 ARG A C 1
ATOM 752 O O . ARG A 1 101 ? 13.220 1.352 -10.423 1.00 93.00 101 ARG A O 1
ATOM 759 N N . LEU A 1 102 ? 11.575 -0.133 -10.001 1.00 92.31 102 LEU A N 1
ATOM 760 C CA . LEU A 1 102 ? 11.914 -1.057 -11.081 1.00 92.31 102 LEU A CA 1
ATOM 761 C C . LEU A 1 102 ? 11.733 -0.402 -12.455 1.00 92.31 102 LEU A C 1
ATOM 763 O O . LEU A 1 102 ? 12.644 -0.471 -13.276 1.00 92.31 102 LEU A O 1
ATOM 767 N N . GLU A 1 103 ? 10.595 0.249 -12.697 1.00 91.50 103 GLU A N 1
ATOM 768 C CA . GLU A 1 103 ? 10.304 0.920 -13.966 1.00 91.50 103 GLU A CA 1
ATOM 769 C C . GLU A 1 103 ? 11.340 2.001 -14.283 1.00 91.50 103 GLU A C 1
ATOM 771 O O .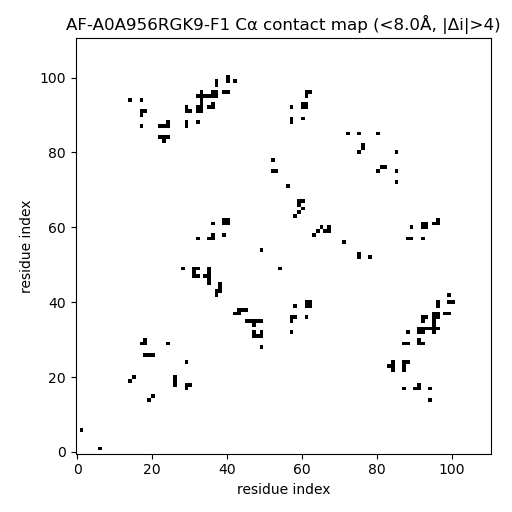 GLU A 1 103 ? 11.959 1.940 -15.346 1.00 91.50 103 GLU A O 1
ATOM 776 N N . ARG A 1 104 ? 11.635 2.900 -13.330 1.00 91.12 104 ARG A N 1
ATOM 777 C CA . ARG A 1 104 ? 12.692 3.913 -13.515 1.00 91.12 104 ARG A CA 1
ATOM 778 C C . ARG A 1 104 ? 14.062 3.302 -13.764 1.00 91.12 104 ARG A C 1
ATOM 780 O O . ARG A 1 104 ? 14.788 3.768 -14.636 1.00 91.12 104 ARG A O 1
ATOM 787 N N . GLY A 1 105 ? 14.422 2.257 -13.022 1.00 92.44 105 GLY A N 1
ATOM 788 C CA . GLY A 1 105 ? 15.687 1.560 -13.240 1.00 92.44 105 GLY A CA 1
ATOM 789 C C . GLY A 1 105 ? 15.792 0.980 -14.654 1.00 92.44 105 GLY A C 1
ATOM 790 O O . GLY A 1 105 ? 16.837 1.091 -15.284 1.00 92.44 105 GLY A O 1
ATOM 791 N N . LEU A 1 106 ? 14.706 0.400 -15.171 1.00 91.25 106 LEU A N 1
ATOM 792 C CA . LEU A 1 106 ? 14.663 -0.166 -16.520 1.00 91.25 106 LEU A CA 1
ATOM 793 C C . LEU A 1 106 ? 14.653 0.899 -17.621 1.00 91.25 106 LEU A C 1
ATOM 795 O O . LEU A 1 106 ? 15.216 0.655 -18.683 1.00 91.25 106 LEU A O 1
ATOM 799 N N . GLU A 1 107 ? 14.013 2.048 -17.402 1.00 91.44 107 GLU A N 1
ATOM 800 C CA . GLU A 1 107 ? 14.058 3.174 -18.341 1.00 91.44 107 GLU A CA 1
ATOM 801 C C . GLU A 1 107 ? 15.481 3.693 -18.527 1.00 91.44 107 GLU A C 1
ATOM 803 O O . GLU A 1 107 ? 15.925 3.809 -19.664 1.00 91.44 107 GLU A O 1
ATOM 808 N N . LEU A 1 108 ? 16.222 3.886 -17.432 1.00 93.50 108 LEU A N 1
ATOM 809 C CA . LEU A 1 108 ? 17.616 4.339 -17.477 1.00 93.50 108 LEU A CA 1
ATOM 810 C C . LEU A 1 108 ? 18.557 3.366 -18.203 1.00 93.50 108 LEU A C 1
ATOM 812 O O . LEU A 1 108 ? 19.608 3.777 -18.673 1.00 93.50 108 LEU A O 1
ATOM 816 N N . LEU A 1 109 ? 18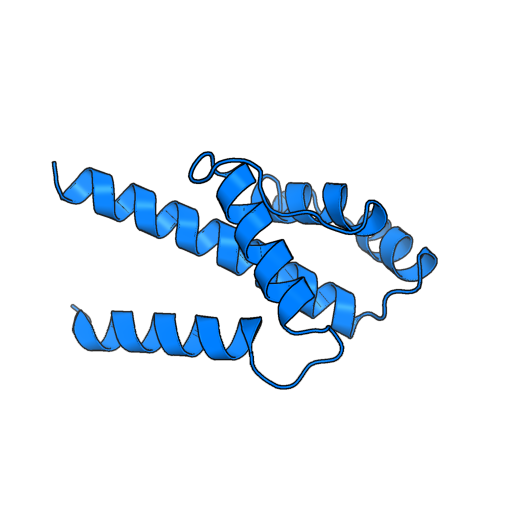.214 2.076 -18.275 1.00 93.12 109 LEU A N 1
ATOM 817 C CA . LEU A 1 109 ? 19.000 1.071 -19.004 1.00 93.12 109 LEU A CA 1
ATOM 818 C C . LEU A 1 109 ? 18.663 0.998 -20.502 1.00 93.12 109 LEU A C 1
ATOM 820 O O . LEU A 1 109 ? 19.348 0.286 -21.236 1.00 93.12 109 LEU A O 1
ATOM 824 N N . ARG A 1 110 ? 17.571 1.638 -20.940 1.00 90.81 110 ARG A N 1
ATOM 825 C CA . ARG A 1 110 ? 17.147 1.677 -22.350 1.00 90.81 110 ARG A CA 1
ATOM 826 C C . ARG A 1 110 ? 17.700 2.886 -23.110 1.00 90.81 110 ARG A C 1
ATOM 828 O O . ARG A 1 110 ? 17.576 2.900 -24.335 1.00 90.81 110 ARG A O 1
ATOM 835 N N . GLU A 1 111 ? 18.26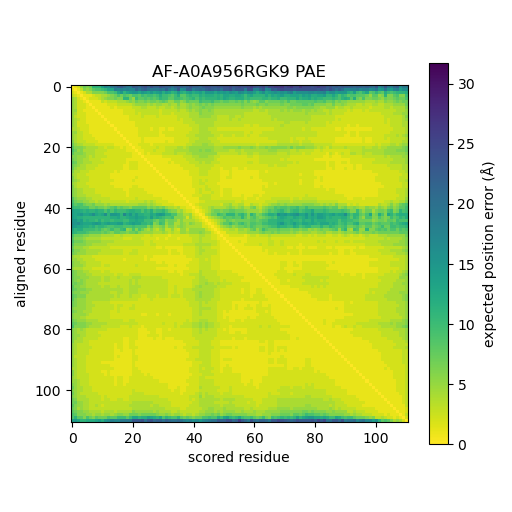0 3.860 -22.400 1.00 60.09 111 GLU A N 1
ATOM 836 C CA . GLU A 1 111 ? 19.010 5.001 -22.946 1.00 60.09 111 GLU A CA 1
ATOM 837 C C . GLU A 1 111 ? 20.477 4.633 -23.206 1.00 60.09 111 GLU A C 1
ATOM 839 O O . GLU A 1 111 ? 21.007 5.081 -24.249 1.00 60.09 111 GLU A O 1
#

Nearest PDB structures (foldseek):
  2prr-assembly1_E  TM=8.236E-01  e=2.513E-02  Cupriavidus pinatubonensis JMP134
  3c1l-assembly2_J  TM=7.595E-01  e=2.795E-02  Mesorhizobium japonicum MAFF 303099
  2pfx-assembly1_A  TM=7.962E-01  e=5.011E-02  Ruegeria sp. TM1040
  3c1l-assembly1_B  TM=7.580E-01  e=4.052E-02  Mesorhizobium japonicum MAFF 303099

Sequence (111 aa):
MKDPLALRDEVLALVNATLRSPAETDPALREAVARRSTEHAGLAEPTATLPETLEGYVEKVARFAYKTTDEDIAALRASGYSEDQILEVTLSAALGAALARLERGLELLRE

Radius of gyration: 14.71 Å; Cα contacts (8 Å, |Δi|>4): 110; chains: 1; bounding box: 34×28×40 Å

Foldseek 3Di:
DPDPVVVVVVLVVLCCVLQPPDFPDDSVQLQLLLVCLLVLLVNDDPPRDHDPLCNVVLNCLSPPVVPDDVVNVVSVVVVPDDPRRVVSSSSSSNSSSVVNVVVVVVVVVVD

Mean predicted aligned error: 3.61 Å

pLDDT: mean 93.69, std 7.3, range [60.09, 98.69]